Protein AF-A0AAD9F0W4-F1 (afdb_monomer_lite)

Radius of gyration: 22.19 Å; chains: 1; bounding box: 98×28×40 Å

Sequence (155 aa):
MASTTACTEAVPLVYPQEVKNDSARKAYKLKLLKDRPETLFADLYKSGEVSNLIFLTDQPLAWHAAISAHYPSVKKEGICNGWKIKIKEVEDPDTVMTTVNMYKNGTVMVQGNLTPFELDFLLIKERAQQEKSAPTDNNHTLPETDTPPLQAARC

pLDDT: mean 83.05, std 19.08, range [33.28, 97.69]

Secondary structure (DSSP, 8-state):
---------SEE-PPPTT--SHHHHHHHHHHHHHHSTT--EEEE-TTS-EEEEEEE-S-HHHHHHHHHHHSSSEEEEEETTEEEEEEEPSS-TTSEEEEEEEETTSEEEEEES-HHHHHTHHHHHHHHHHHHHS---------------------

Organism: Dissostichus eleginoides (NCBI:txid100907)

Foldseek 3Di:
DDDPPDPQQAAEDDDDPVQDDPVSVVVVVVVVLVVDALRWHFYADPVRHGFKIKHFDPQLPLLVVLVVVVAPQWDWDDDPFFIKIFRADPVDSVHGAKIWDAGVRRMIMIGHNCVVCRVCSVVSVVSSVVSVVDPPPPPPPDPDDDDDDDDDDDD

Structure (mmCIF, N/CA/C/O backbone):
data_AF-A0AAD9F0W4-F1
#
_entry.id   AF-A0AAD9F0W4-F1
#
loop_
_atom_site.group_PDB
_atom_site.id
_atom_site.type_symbol
_atom_site.label_atom_id
_atom_site.label_alt_id
_atom_site.label_comp_id
_atom_site.label_asym_id
_atom_site.label_entity_id
_atom_site.label_seq_id
_atom_site.pdbx_PDB_ins_code
_atom_site.Cartn_x
_atom_site.Cartn_y
_atom_site.Cartn_z
_atom_site.occupancy
_atom_site.B_iso_or_equiv
_atom_site.auth_seq_id
_atom_site.auth_comp_id
_atom_site.auth_asym_id
_atom_site.auth_atom_id
_atom_site.pdbx_PDB_model_num
ATOM 1 N N . MET A 1 1 ? -29.350 -9.132 -19.158 1.00 36.44 1 MET A N 1
ATOM 2 C CA . MET A 1 1 ? -27.955 -8.656 -19.228 1.00 36.44 1 MET A CA 1
ATOM 3 C C . MET A 1 1 ? -27.258 -9.200 -17.998 1.00 36.44 1 MET A C 1
ATOM 5 O O . MET A 1 1 ? -27.700 -8.892 -16.900 1.00 36.44 1 MET A O 1
ATOM 9 N N . ALA A 1 2 ? -26.310 -10.117 -18.173 1.00 33.28 2 ALA A N 1
ATOM 10 C CA . ALA A 1 2 ? -25.581 -10.706 -17.058 1.00 33.28 2 ALA A CA 1
ATOM 11 C C . ALA A 1 2 ? -24.562 -9.679 -16.555 1.00 33.28 2 ALA A C 1
ATOM 13 O O . ALA A 1 2 ? -23.693 -9.252 -17.311 1.00 33.28 2 ALA A O 1
ATOM 14 N N . SER A 1 3 ? -24.703 -9.250 -15.304 1.00 38.00 3 SER A N 1
ATOM 15 C CA . SER A 1 3 ? -23.658 -8.513 -14.606 1.00 38.00 3 SER A CA 1
ATOM 16 C C . SER A 1 3 ? -22.522 -9.490 -14.336 1.00 38.00 3 SER A C 1
ATOM 18 O O . SER A 1 3 ? -22.617 -10.321 -13.437 1.00 38.00 3 SER A O 1
ATOM 20 N N . THR A 1 4 ? -21.470 -9.431 -15.147 1.00 34.22 4 THR A N 1
ATOM 21 C CA . THR A 1 4 ? -20.201 -10.086 -14.835 1.00 34.22 4 THR A CA 1
ATOM 22 C C . THR A 1 4 ? -19.625 -9.367 -13.623 1.00 34.22 4 THR A C 1
ATOM 24 O O . THR A 1 4 ? -18.981 -8.329 -13.752 1.00 34.22 4 THR A O 1
ATOM 27 N N . THR A 1 5 ? -19.925 -9.863 -12.425 1.00 42.81 5 THR A N 1
ATOM 28 C CA . THR A 1 5 ? -19.226 -9.446 -11.215 1.00 42.81 5 THR A CA 1
ATOM 29 C C . THR A 1 5 ? -17.801 -9.957 -11.366 1.00 42.81 5 THR A C 1
ATOM 31 O O . THR A 1 5 ? -17.536 -11.139 -11.165 1.00 42.81 5 THR A O 1
ATOM 34 N N . ALA A 1 6 ? -16.894 -9.087 -11.812 1.00 44.03 6 ALA A N 1
ATOM 35 C CA . ALA A 1 6 ? -15.474 -9.319 -11.620 1.00 44.03 6 ALA A CA 1
ATOM 36 C C . ALA A 1 6 ? -15.290 -9.619 -10.128 1.00 44.03 6 ALA A C 1
ATOM 38 O O . ALA A 1 6 ? -15.789 -8.864 -9.291 1.00 44.03 6 ALA A O 1
ATOM 39 N N . CYS A 1 7 ? -14.677 -10.754 -9.800 1.00 45.56 7 CYS A N 1
ATOM 40 C CA . CYS A 1 7 ? -14.308 -11.072 -8.429 1.00 45.56 7 CYS A CA 1
ATOM 41 C C . CYS A 1 7 ? -13.314 -10.002 -7.965 1.00 45.56 7 CYS A C 1
ATOM 43 O O . CYS A 1 7 ? -12.121 -10.128 -8.212 1.00 45.56 7 CYS A O 1
ATOM 45 N N . THR A 1 8 ? -13.808 -8.919 -7.369 1.00 60.22 8 THR A N 1
ATOM 46 C CA . THR A 1 8 ? -12.966 -7.935 -6.696 1.00 60.22 8 THR A CA 1
ATOM 47 C C . THR A 1 8 ? -12.389 -8.618 -5.470 1.00 60.22 8 THR A C 1
ATOM 49 O O . THR A 1 8 ? -13.115 -8.999 -4.550 1.00 60.22 8 THR A O 1
ATOM 52 N N . GLU A 1 9 ? -11.083 -8.850 -5.511 1.00 78.62 9 GLU A N 1
ATOM 53 C CA . GLU A 1 9 ? -10.329 -9.470 -4.430 1.00 78.62 9 GLU A CA 1
ATOM 54 C C . GLU A 1 9 ? -10.263 -8.561 -3.197 1.00 78.62 9 GLU A C 1
ATOM 56 O O . GLU A 1 9 ? -10.099 -9.030 -2.067 1.00 78.62 9 GLU A O 1
ATOM 61 N N . ALA A 1 10 ? -10.443 -7.252 -3.397 1.00 89.38 10 ALA A N 1
ATOM 62 C CA . ALA A 1 10 ? -10.469 -6.286 -2.322 1.00 89.38 10 ALA A CA 1
ATOM 63 C C . ALA A 1 10 ? -11.771 -6.360 -1.511 1.00 89.38 10 ALA A C 1
ATOM 65 O O . ALA A 1 10 ? -12.886 -6.243 -2.021 1.00 89.38 10 ALA A O 1
ATOM 66 N N . VAL A 1 11 ? -11.623 -6.468 -0.192 1.00 93.50 11 VAL A N 1
ATOM 67 C CA . VAL A 1 11 ? -12.736 -6.419 0.758 1.00 93.50 11 VAL A CA 1
ATOM 68 C C . VAL A 1 11 ? -13.085 -4.953 1.051 1.00 93.50 11 VAL A C 1
ATOM 70 O O . VAL A 1 11 ? -12.222 -4.214 1.533 1.00 93.50 11 VAL A O 1
ATOM 73 N N . PRO A 1 12 ? -14.331 -4.494 0.834 1.00 91.88 12 PRO A N 1
ATOM 74 C CA . PRO A 1 12 ? -14.714 -3.123 1.157 1.00 91.88 12 PRO A CA 1
ATOM 75 C C . PRO A 1 12 ? -14.537 -2.811 2.646 1.00 91.88 12 PRO A C 1
ATOM 77 O O . PRO A 1 12 ? -14.983 -3.563 3.517 1.00 91.88 12 PRO A O 1
ATOM 80 N N . LEU A 1 13 ? -13.917 -1.673 2.954 1.00 90.75 13 LEU A N 1
ATOM 81 C CA . LEU A 1 13 ? -13.725 -1.221 4.324 1.00 90.75 13 LEU A CA 1
ATOM 82 C C . LEU A 1 13 ? -14.978 -0.484 4.808 1.00 90.75 13 LEU A C 1
ATOM 84 O O . LEU A 1 13 ? -15.151 0.721 4.616 1.00 90.75 13 LEU A O 1
ATOM 88 N N . VAL A 1 14 ? -15.855 -1.235 5.470 1.00 88.56 14 VAL A N 1
ATOM 89 C CA . VAL A 1 14 ? -17.092 -0.716 6.060 1.00 88.56 14 VAL A CA 1
ATOM 90 C C . VAL A 1 14 ? -16.862 -0.361 7.528 1.00 88.56 14 VAL A C 1
ATOM 92 O O . VAL A 1 14 ? -16.385 -1.178 8.320 1.00 88.56 14 VAL A O 1
ATOM 95 N N . TYR A 1 15 ? -17.202 0.876 7.892 1.00 87.75 15 TYR A N 1
ATOM 96 C CA . TYR A 1 15 ? -17.130 1.361 9.268 1.00 87.75 15 TYR A CA 1
ATOM 97 C C . TYR A 1 15 ? -18.463 1.099 9.990 1.00 87.75 15 TYR A C 1
ATOM 99 O O . TYR A 1 15 ? -19.512 1.450 9.444 1.00 87.75 15 TYR A O 1
ATOM 107 N N . PRO A 1 16 ? -18.448 0.537 11.212 1.00 88.81 16 PRO A N 1
ATOM 108 C CA . PRO A 1 16 ? -19.645 0.406 12.039 1.00 88.81 16 PRO A CA 1
ATOM 109 C C . PRO A 1 16 ? -20.288 1.762 12.352 1.00 88.81 16 PRO A C 1
ATOM 111 O O . PRO A 1 16 ? -19.597 2.782 12.430 1.00 88.81 16 PRO A O 1
ATOM 114 N N . GLN A 1 17 ? -21.602 1.776 12.599 1.00 88.12 17 GLN A N 1
ATOM 115 C CA . GLN A 1 17 ? -22.347 3.007 12.905 1.00 88.12 17 GLN A CA 1
ATOM 116 C C . GLN A 1 17 ? -21.876 3.684 14.205 1.00 88.12 17 GLN A C 1
ATOM 118 O O . GLN A 1 17 ? -22.047 4.894 14.378 1.00 88.12 17 GLN A O 1
ATOM 123 N N . GLU A 1 18 ? -21.250 2.929 15.114 1.00 89.06 18 GLU A N 1
ATOM 124 C CA . GLU A 1 18 ? -20.675 3.478 16.347 1.00 89.06 18 GLU A CA 1
ATOM 125 C C . GLU A 1 18 ? -19.441 4.367 16.091 1.00 89.06 18 GLU A C 1
ATOM 127 O O . GLU A 1 18 ? -19.095 5.216 16.917 1.00 89.06 18 GLU A O 1
ATOM 132 N N . VAL A 1 19 ? -18.778 4.217 14.940 1.00 87.69 19 VAL A N 1
ATOM 133 C CA . VAL A 1 19 ? -17.540 4.925 14.597 1.00 87.69 19 VAL A CA 1
ATOM 134 C C . VAL A 1 19 ? -17.860 6.292 13.979 1.00 87.69 19 VAL A C 1
ATOM 136 O O . VAL A 1 19 ? -17.928 6.457 12.763 1.00 87.69 19 VAL A O 1
ATOM 139 N N . LYS A 1 20 ? -18.046 7.304 14.834 1.00 86.06 20 LYS A N 1
ATOM 140 C CA . LYS A 1 20 ? -18.559 8.630 14.425 1.00 86.06 20 LYS A CA 1
ATOM 141 C C . LYS A 1 20 ? -17.506 9.695 14.108 1.00 86.06 20 LYS A C 1
ATOM 143 O O . LYS A 1 20 ? -17.850 10.725 13.539 1.00 86.06 20 LYS A O 1
ATOM 148 N N . ASN A 1 21 ? -16.245 9.495 14.494 1.00 90.69 21 ASN A N 1
ATOM 149 C CA . ASN A 1 21 ? -15.188 10.500 14.331 1.00 90.69 21 ASN A CA 1
ATOM 150 C C . ASN A 1 21 ? -13.923 9.921 13.684 1.00 90.69 21 ASN A C 1
ATOM 152 O O . ASN A 1 21 ? -13.692 8.712 13.715 1.00 90.69 21 ASN A O 1
ATOM 156 N N . ASP A 1 22 ? -13.085 10.791 13.121 1.00 88.38 22 ASP A N 1
ATOM 157 C CA . ASP A 1 22 ? -11.902 10.381 12.354 1.00 88.38 22 ASP A CA 1
ATOM 158 C C . ASP A 1 22 ? -10.874 9.608 13.182 1.00 88.38 22 ASP A C 1
ATOM 160 O O . ASP A 1 22 ? -10.218 8.706 12.660 1.00 88.38 22 ASP A O 1
ATOM 164 N N . SER A 1 23 ? -10.739 9.921 14.473 1.00 92.38 23 SER A N 1
ATOM 165 C CA . SER A 1 23 ? -9.839 9.189 15.371 1.00 92.38 23 SER A CA 1
ATOM 166 C C . SER A 1 23 ? -10.297 7.736 15.537 1.00 92.38 23 SER A C 1
ATOM 168 O O . SER A 1 23 ? -9.515 6.805 15.344 1.00 92.38 23 SER A O 1
ATOM 170 N N . ALA A 1 24 ? -11.593 7.530 15.780 1.00 91.94 24 ALA A N 1
ATOM 171 C CA . ALA A 1 24 ? -12.197 6.209 15.878 1.00 91.94 24 ALA A CA 1
ATOM 172 C C . ALA A 1 24 ? -12.117 5.448 14.544 1.00 91.94 24 ALA A C 1
ATOM 174 O O . ALA A 1 24 ? -11.830 4.253 14.547 1.00 91.94 24 ALA A O 1
ATOM 175 N N . ARG A 1 25 ? -12.287 6.128 13.398 1.00 90.88 25 ARG A N 1
ATOM 176 C CA . ARG A 1 25 ? -12.120 5.513 12.065 1.00 90.88 25 ARG A CA 1
ATOM 177 C C . ARG A 1 25 ? -10.693 5.032 11.848 1.00 90.88 25 ARG A C 1
ATOM 179 O O . ARG A 1 25 ? -10.494 3.893 11.435 1.00 90.88 25 ARG A O 1
ATOM 186 N N . LYS A 1 26 ? -9.701 5.863 12.181 1.00 91.44 26 LYS A N 1
ATOM 187 C CA . LYS A 1 26 ? -8.280 5.494 12.110 1.00 91.44 26 LYS A CA 1
ATOM 188 C C . LYS A 1 26 ? -7.964 4.304 13.015 1.00 91.44 26 LYS A C 1
ATOM 190 O O . LYS A 1 26 ? -7.300 3.374 12.567 1.00 91.44 26 LYS A O 1
ATOM 195 N N . ALA A 1 27 ? -8.462 4.306 14.252 1.00 93.19 27 ALA A N 1
ATOM 196 C CA . ALA A 1 27 ? -8.249 3.216 15.202 1.00 93.19 27 ALA A CA 1
ATOM 197 C C . ALA A 1 27 ? -8.903 1.905 14.739 1.00 93.19 27 ALA A C 1
ATOM 199 O O . ALA A 1 27 ? -8.252 0.862 14.749 1.00 93.19 27 ALA A O 1
ATOM 200 N N . TYR A 1 28 ? -10.156 1.964 14.276 1.00 94.00 28 TYR A N 1
ATOM 201 C CA . TYR A 1 28 ? -10.875 0.811 13.735 1.00 94.00 28 TYR A CA 1
ATOM 202 C C . TYR A 1 28 ? -10.155 0.224 12.522 1.00 94.00 28 TYR A C 1
ATOM 204 O O . TYR A 1 28 ? -9.879 -0.970 12.485 1.00 94.00 28 TYR A O 1
ATOM 212 N N . LYS A 1 29 ? -9.784 1.075 11.562 1.00 93.81 29 LYS A N 1
ATOM 213 C CA . LYS A 1 29 ? -9.040 0.666 10.373 1.00 93.81 29 LYS A CA 1
ATOM 214 C C . LYS A 1 29 ? -7.712 0.014 10.734 1.00 93.81 29 LYS A C 1
ATOM 216 O O . LYS A 1 29 ? -7.405 -1.058 10.232 1.00 93.81 29 LYS A O 1
ATOM 221 N N . LEU A 1 30 ? -6.939 0.627 11.630 1.00 93.94 30 LEU A N 1
ATOM 222 C CA . LEU A 1 30 ? -5.673 0.053 12.073 1.00 93.94 30 LEU A CA 1
ATOM 223 C C . LEU A 1 30 ? -5.875 -1.304 12.758 1.00 93.94 30 LEU A C 1
ATOM 225 O O . LEU A 1 30 ? -5.091 -2.216 12.518 1.00 93.94 30 LEU A O 1
ATOM 229 N N . LYS A 1 31 ? -6.913 -1.444 13.591 1.00 95.06 31 LYS A N 1
ATOM 230 C CA . LYS A 1 31 ? -7.267 -2.721 14.218 1.00 95.06 31 LYS A CA 1
ATOM 231 C C . LYS A 1 31 ? -7.602 -3.774 13.160 1.00 95.06 31 LYS A C 1
ATOM 233 O O . LYS A 1 31 ? -6.989 -4.829 13.159 1.00 95.06 31 LYS A O 1
ATOM 238 N N . LEU A 1 32 ? -8.485 -3.452 12.216 1.00 95.31 32 LEU A N 1
ATOM 239 C CA . LEU A 1 32 ? -8.890 -4.359 11.140 1.00 95.31 32 LEU A CA 1
ATOM 240 C C . LEU A 1 32 ? -7.694 -4.847 10.308 1.00 95.31 32 LEU A C 1
ATOM 242 O O . LEU A 1 32 ? -7.568 -6.038 10.037 1.00 95.31 32 LEU A O 1
ATOM 246 N N . LEU A 1 33 ? -6.796 -3.929 9.946 1.00 96.12 33 LEU A N 1
ATOM 247 C CA . LEU A 1 33 ? -5.582 -4.241 9.196 1.00 96.12 33 LEU A CA 1
ATOM 248 C C . LEU A 1 33 ? -4.610 -5.137 9.982 1.00 96.12 33 LEU A C 1
ATOM 250 O O . LEU A 1 33 ? -3.917 -5.953 9.383 1.00 96.12 33 LEU A O 1
ATOM 254 N N . LYS A 1 34 ? -4.558 -4.995 11.311 1.00 95.50 34 LYS A N 1
ATOM 255 C CA . LYS A 1 34 ? -3.759 -5.861 12.192 1.00 95.50 34 LYS A CA 1
ATOM 256 C C . LYS A 1 34 ? -4.385 -7.236 12.396 1.00 95.50 34 LYS A C 1
ATOM 258 O O . LYS A 1 34 ? -3.652 -8.213 12.467 1.00 95.50 34 LYS A O 1
ATOM 263 N N . ASP A 1 35 ? -5.710 -7.305 12.488 1.00 96.44 35 ASP A N 1
ATOM 264 C CA . ASP A 1 35 ? -6.444 -8.559 12.674 1.00 96.44 35 ASP A CA 1
ATOM 265 C C . ASP A 1 35 ? -6.370 -9.434 11.410 1.00 96.44 35 ASP A C 1
ATOM 267 O O . ASP A 1 35 ? -6.425 -10.661 11.484 1.00 96.44 35 ASP A O 1
ATOM 271 N N . ARG A 1 36 ? -6.243 -8.801 10.236 1.00 95.50 36 ARG A N 1
ATOM 272 C CA . ARG A 1 36 ? -6.196 -9.459 8.924 1.00 95.50 36 ARG A CA 1
ATOM 273 C C . ARG A 1 36 ? -5.071 -8.874 8.056 1.00 95.50 36 ARG A C 1
ATOM 275 O O . ARG A 1 36 ? -5.362 -8.199 7.062 1.00 95.50 36 ARG A O 1
ATOM 282 N N . PRO A 1 37 ? -3.793 -9.108 8.409 1.00 95.81 37 PRO A N 1
ATOM 283 C CA . PRO A 1 37 ? -2.674 -8.626 7.611 1.00 95.81 37 PRO A CA 1
ATOM 284 C C . PRO A 1 37 ? -2.694 -9.278 6.225 1.00 95.81 37 PRO A C 1
ATOM 286 O O . PRO A 1 37 ? -3.242 -10.364 6.029 1.00 95.81 37 PRO A O 1
ATOM 289 N N . GLU A 1 38 ? -2.125 -8.583 5.244 1.00 95.38 38 GLU A N 1
ATOM 290 C CA . GLU A 1 38 ? -2.033 -9.006 3.843 1.00 95.38 38 GLU A CA 1
ATOM 291 C C . GLU A 1 38 ? -3.380 -9.429 3.233 1.00 95.38 38 GLU A C 1
ATOM 293 O O . GLU A 1 38 ? -3.435 -10.231 2.299 1.00 95.38 38 GLU A O 1
ATOM 298 N N . THR A 1 39 ? -4.478 -8.902 3.778 1.00 95.81 39 THR A N 1
ATOM 299 C CA . THR A 1 39 ? -5.797 -8.887 3.150 1.00 95.81 39 THR A CA 1
ATOM 300 C C . THR A 1 39 ? -5.952 -7.543 2.459 1.00 95.81 39 THR A C 1
ATOM 302 O O . THR A 1 39 ? -5.758 -6.504 3.094 1.00 95.81 39 THR A O 1
ATOM 305 N N . LEU A 1 40 ? -6.290 -7.558 1.173 1.00 96.69 40 LEU A N 1
ATOM 306 C CA . LEU A 1 40 ? -6.522 -6.343 0.409 1.00 96.69 40 LEU A CA 1
ATOM 307 C C . LEU A 1 40 ? -7.864 -5.733 0.822 1.00 96.69 40 LEU A C 1
ATOM 309 O O . LEU A 1 40 ? -8.908 -6.365 0.676 1.00 96.69 40 LEU A O 1
ATOM 313 N N . PHE A 1 41 ? -7.840 -4.514 1.350 1.00 96.69 41 PHE A N 1
ATOM 314 C CA . PHE A 1 41 ? -9.047 -3.754 1.657 1.00 96.69 41 PHE A CA 1
ATOM 315 C C . PHE A 1 41 ? -9.213 -2.587 0.689 1.00 96.69 41 PHE A C 1
ATOM 317 O O . PHE A 1 41 ? -8.238 -1.926 0.340 1.00 96.69 41 PHE A O 1
ATOM 324 N N . ALA A 1 42 ? -10.453 -2.297 0.311 1.00 95.44 42 ALA A N 1
ATOM 325 C CA . ALA A 1 42 ? -10.825 -1.128 -0.476 1.00 95.44 42 ALA A CA 1
ATOM 326 C C . ALA A 1 42 ? -11.382 -0.035 0.448 1.00 95.44 42 ALA A C 1
ATOM 328 O O . ALA A 1 42 ? -12.449 -0.202 1.042 1.00 95.44 42 ALA A O 1
ATOM 329 N N . ASP A 1 43 ? -10.677 1.090 0.581 1.00 91.88 43 ASP A N 1
ATOM 330 C CA . ASP A 1 43 ? -11.282 2.292 1.160 1.00 91.88 43 ASP A CA 1
ATOM 331 C C . ASP A 1 43 ? -12.268 2.896 0.167 1.00 91.88 43 ASP A C 1
ATOM 333 O O . ASP A 1 43 ? -12.040 2.874 -1.042 1.00 91.88 43 ASP A O 1
ATOM 337 N N . LEU A 1 44 ? -13.341 3.478 0.697 1.00 89.88 44 LEU A N 1
ATOM 338 C CA . LEU A 1 44 ? -14.397 4.084 -0.100 1.00 89.88 44 LEU A CA 1
ATOM 339 C C . LEU A 1 44 ? -14.472 5.592 0.149 1.00 89.88 44 LEU A C 1
ATOM 341 O O . LEU A 1 44 ? -14.410 6.062 1.293 1.00 89.88 44 LEU A O 1
ATOM 345 N N . TYR A 1 45 ? -14.689 6.350 -0.921 1.00 84.94 45 TYR A N 1
ATOM 346 C CA . TYR A 1 45 ? -15.180 7.718 -0.840 1.00 84.94 45 TYR A CA 1
ATOM 347 C C . TYR A 1 45 ? -16.597 7.755 -0.257 1.00 84.94 45 TYR A C 1
ATOM 349 O O . TYR A 1 45 ? -17.301 6.750 -0.166 1.00 84.94 45 TYR A O 1
ATOM 357 N N . LYS A 1 46 ? -17.068 8.959 0.090 1.00 81.56 46 LYS A N 1
ATOM 358 C CA . LYS A 1 46 ? -18.466 9.164 0.507 1.00 81.56 46 LYS A CA 1
ATOM 359 C C . LYS A 1 46 ? -19.472 8.794 -0.593 1.00 81.56 46 LYS A C 1
ATOM 361 O O . LYS A 1 46 ? -20.608 8.481 -0.261 1.00 81.56 46 LYS A O 1
ATOM 366 N N . SER A 1 47 ? -19.056 8.832 -1.863 1.00 85.25 47 SER A N 1
ATOM 367 C CA . SER A 1 47 ? -19.846 8.376 -3.015 1.00 85.25 47 SER A CA 1
ATOM 368 C C . SER A 1 47 ? -20.032 6.854 -3.054 1.00 85.25 47 SER A C 1
ATOM 370 O O . SER A 1 47 ? -20.903 6.379 -3.771 1.00 85.25 47 SER A O 1
ATOM 372 N N . GLY A 1 48 ? -19.241 6.093 -2.288 1.00 82.88 48 GLY A N 1
ATOM 373 C CA . GLY A 1 48 ? -19.194 4.630 -2.346 1.00 82.88 48 GLY A CA 1
ATOM 374 C C . GLY A 1 48 ? -18.178 4.081 -3.351 1.00 82.88 48 GLY A C 1
ATOM 375 O O . GLY A 1 48 ? -17.966 2.875 -3.390 1.00 82.88 48 GLY A O 1
ATOM 376 N N . GLU A 1 49 ? -17.522 4.943 -4.129 1.00 87.56 49 GLU A N 1
ATOM 377 C CA . GLU A 1 49 ? -16.453 4.551 -5.054 1.00 87.56 49 GLU A CA 1
ATOM 378 C C . GLU A 1 49 ? -15.161 4.225 -4.301 1.00 87.56 49 GLU A C 1
ATOM 380 O O . GLU A 1 49 ? -14.857 4.848 -3.280 1.00 87.56 49 GLU A O 1
ATOM 385 N N . VAL A 1 50 ? -14.374 3.279 -4.818 1.00 91.50 50 VAL A N 1
ATOM 386 C CA . VAL A 1 50 ? -13.091 2.897 -4.215 1.00 91.50 50 VAL A CA 1
ATOM 387 C C . VAL A 1 50 ? -12.081 4.032 -4.372 1.00 91.50 50 VAL A C 1
ATOM 389 O O . VAL A 1 50 ? -11.759 4.441 -5.484 1.00 91.50 50 VAL A O 1
ATOM 392 N N . SER A 1 51 ? -11.559 4.534 -3.254 1.00 92.19 51 SER A N 1
ATOM 393 C CA . SER A 1 51 ? -10.562 5.607 -3.240 1.00 92.19 51 SER A CA 1
ATOM 394 C C . SER A 1 51 ? -9.136 5.088 -3.330 1.00 92.19 51 SER A C 1
ATOM 396 O O . SER A 1 51 ? -8.273 5.704 -3.955 1.00 92.19 51 SER A O 1
ATOM 398 N N . ASN A 1 52 ? -8.864 3.979 -2.651 1.00 95.19 52 ASN A N 1
ATOM 399 C CA . ASN A 1 52 ? -7.549 3.366 -2.596 1.00 95.19 52 ASN A CA 1
ATOM 400 C C . ASN A 1 52 ? -7.665 1.929 -2.093 1.00 95.19 52 ASN A C 1
ATOM 402 O O . ASN A 1 52 ? -8.586 1.588 -1.350 1.00 95.19 52 ASN A O 1
ATOM 406 N N . LEU A 1 53 ? -6.665 1.121 -2.426 1.00 97.00 53 LEU A N 1
ATOM 407 C CA . LEU A 1 53 ? -6.475 -0.181 -1.800 1.00 97.00 53 LEU A CA 1
ATOM 408 C C . LEU A 1 53 ? -5.484 -0.048 -0.649 1.00 97.00 53 LEU A C 1
ATOM 410 O O . LEU A 1 53 ? -4.590 0.805 -0.679 1.00 97.00 53 LEU A O 1
ATOM 414 N N . ILE A 1 54 ? -5.652 -0.856 0.388 1.00 97.38 54 ILE A N 1
ATOM 415 C CA . ILE A 1 54 ? -4.789 -0.835 1.561 1.00 97.38 54 ILE A CA 1
ATOM 416 C C . ILE A 1 54 ? -4.687 -2.209 2.205 1.00 97.38 54 ILE A C 1
ATOM 418 O O . ILE A 1 54 ? -5.671 -2.930 2.336 1.00 97.38 54 ILE A O 1
ATOM 422 N N . PHE A 1 55 ? -3.487 -2.547 2.652 1.00 97.62 55 PHE A N 1
ATOM 423 C CA . PHE A 1 55 ? -3.236 -3.706 3.498 1.00 97.62 55 PHE A CA 1
ATOM 424 C C . PHE A 1 55 ? -2.058 -3.423 4.436 1.00 97.62 55 PHE A C 1
ATOM 426 O O . PHE A 1 55 ? -1.348 -2.421 4.298 1.00 97.62 55 PHE A O 1
ATOM 433 N N . LEU A 1 56 ? -1.869 -4.295 5.423 1.00 97.69 56 LEU A N 1
ATOM 434 C CA . LEU A 1 56 ? -0.738 -4.254 6.346 1.00 97.69 56 LEU A CA 1
ATOM 435 C C . LEU A 1 56 ? 0.127 -5.492 6.136 1.00 97.69 56 LEU A C 1
ATOM 437 O O . LEU A 1 56 ? -0.406 -6.588 6.023 1.00 97.69 56 LEU A O 1
ATOM 441 N N . THR A 1 57 ? 1.441 -5.328 6.119 1.00 96.31 57 THR A N 1
ATOM 442 C CA . THR A 1 57 ? 2.407 -6.430 6.095 1.00 96.31 57 THR A CA 1
ATOM 443 C C . THR A 1 57 ? 3.459 -6.214 7.176 1.00 96.31 57 THR A C 1
ATOM 445 O O . THR A 1 57 ? 3.804 -5.081 7.507 1.00 96.31 57 THR A O 1
ATOM 448 N N . ASP A 1 58 ? 3.988 -7.297 7.727 1.00 95.31 58 ASP A N 1
ATOM 449 C CA . ASP A 1 58 ? 5.174 -7.277 8.583 1.00 95.31 58 ASP A CA 1
ATOM 450 C C . ASP A 1 58 ? 6.482 -7.227 7.770 1.00 95.31 58 ASP A C 1
ATOM 452 O O . ASP A 1 58 ? 7.558 -7.037 8.334 1.00 95.31 58 ASP A O 1
ATOM 456 N N . GLN A 1 59 ? 6.398 -7.353 6.442 1.00 93.25 59 GLN A N 1
ATOM 457 C CA . GLN A 1 59 ? 7.541 -7.495 5.541 1.00 93.25 59 GLN A CA 1
ATOM 458 C C . GLN A 1 59 ? 7.506 -6.468 4.400 1.00 93.25 59 GLN A C 1
ATOM 460 O O . GLN A 1 59 ? 7.442 -6.823 3.219 1.00 93.25 59 GLN A O 1
ATOM 465 N N . PRO A 1 60 ? 7.594 -5.163 4.716 1.00 93.69 60 PRO A N 1
ATOM 466 C CA . PRO A 1 60 ? 7.525 -4.114 3.703 1.00 93.69 60 PRO A CA 1
ATOM 467 C C . PRO A 1 60 ? 8.647 -4.217 2.656 1.00 93.69 60 PRO A C 1
ATOM 469 O O . PRO A 1 60 ? 8.444 -3.829 1.512 1.00 93.69 60 PRO A O 1
ATOM 472 N N . LEU A 1 61 ? 9.819 -4.763 2.992 1.00 93.19 61 LEU A N 1
ATOM 473 C CA . LEU A 1 61 ? 10.904 -4.932 2.016 1.00 93.19 61 LEU A CA 1
ATOM 474 C C . LEU A 1 61 ? 10.606 -6.029 0.985 1.00 93.19 61 LEU A C 1
ATOM 476 O O . LEU A 1 61 ? 10.827 -5.806 -0.204 1.00 93.19 61 LEU A O 1
ATOM 480 N N . ALA A 1 62 ? 10.053 -7.164 1.422 1.00 95.06 62 ALA A N 1
ATOM 481 C CA . ALA A 1 62 ? 9.685 -8.266 0.534 1.00 95.06 62 ALA A CA 1
ATOM 482 C C . ALA A 1 62 ? 8.589 -7.834 -0.450 1.00 95.06 62 ALA A C 1
ATOM 484 O O . ALA A 1 62 ? 8.706 -8.043 -1.654 1.00 95.06 62 ALA A O 1
ATOM 485 N N . TRP A 1 63 ? 7.575 -7.116 0.038 1.00 96.50 63 TRP A N 1
ATOM 486 C CA . TRP A 1 63 ? 6.542 -6.528 -0.816 1.00 96.50 63 TRP A CA 1
ATOM 487 C C . TRP A 1 63 ? 7.095 -5.475 -1.782 1.00 96.50 63 TRP A C 1
ATOM 489 O O . TRP A 1 63 ? 6.680 -5.418 -2.937 1.00 96.50 63 TRP A O 1
ATOM 499 N N . HIS A 1 64 ? 8.056 -4.657 -1.344 1.00 95.06 64 HIS A N 1
ATOM 500 C CA . HIS A 1 64 ? 8.680 -3.657 -2.205 1.00 95.06 64 HIS A CA 1
ATOM 501 C C . HIS A 1 64 ? 9.450 -4.327 -3.350 1.00 95.06 64 HIS A C 1
ATOM 503 O O . HIS A 1 64 ? 9.347 -3.886 -4.499 1.00 95.06 64 HIS A O 1
ATOM 509 N N . ALA A 1 65 ? 10.194 -5.397 -3.052 1.00 94.56 65 ALA A N 1
ATOM 510 C CA . ALA A 1 65 ? 10.892 -6.209 -4.044 1.00 94.56 65 ALA A CA 1
ATOM 511 C C . ALA A 1 65 ? 9.907 -6.893 -5.004 1.00 94.56 65 ALA A C 1
ATOM 513 O O . ALA A 1 65 ? 10.014 -6.696 -6.214 1.00 94.56 65 ALA A O 1
ATOM 514 N N . ALA A 1 66 ? 8.892 -7.579 -4.473 1.00 96.50 66 ALA A N 1
ATOM 515 C CA . ALA A 1 66 ? 7.889 -8.294 -5.257 1.00 96.50 66 ALA A CA 1
ATOM 516 C C . ALA A 1 66 ? 7.146 -7.379 -6.241 1.00 96.50 66 ALA A C 1
ATOM 518 O O . ALA A 1 66 ? 7.083 -7.680 -7.430 1.00 96.50 66 ALA A O 1
ATOM 519 N N . ILE A 1 67 ? 6.651 -6.222 -5.784 1.00 96.06 67 ILE A N 1
ATOM 520 C CA . ILE A 1 67 ? 5.972 -5.244 -6.653 1.00 96.06 67 ILE A CA 1
ATOM 521 C C . ILE A 1 67 ? 6.937 -4.708 -7.713 1.00 96.06 67 ILE A C 1
ATOM 523 O O . ILE A 1 67 ? 6.577 -4.587 -8.882 1.00 96.06 67 ILE A O 1
ATOM 527 N N . SER A 1 68 ? 8.174 -4.402 -7.314 1.00 94.75 68 SER A N 1
ATOM 528 C CA . SER A 1 68 ? 9.191 -3.885 -8.231 1.00 94.75 68 SER A CA 1
ATOM 529 C C . SER A 1 68 ? 9.576 -4.870 -9.333 1.00 94.75 68 SER A C 1
ATOM 531 O O . SER A 1 68 ? 9.937 -4.430 -10.417 1.00 94.75 68 SER A O 1
ATOM 533 N N . ALA A 1 69 ? 9.582 -6.168 -9.031 1.00 94.44 69 ALA A N 1
ATOM 534 C CA . ALA A 1 69 ? 9.922 -7.228 -9.974 1.00 94.44 69 ALA A CA 1
ATOM 535 C C . ALA A 1 69 ? 8.714 -7.677 -10.810 1.00 94.44 69 ALA A C 1
ATOM 537 O O . ALA A 1 69 ? 8.880 -8.250 -11.884 1.00 94.44 69 ALA A O 1
ATOM 538 N N . HIS A 1 70 ? 7.497 -7.457 -10.309 1.00 95.50 70 HIS A N 1
ATOM 539 C CA . HIS A 1 70 ? 6.262 -7.809 -11.005 1.00 95.50 70 HIS A CA 1
ATOM 540 C C . HIS A 1 70 ? 5.951 -6.863 -12.163 1.00 95.50 70 HIS A C 1
ATOM 542 O O . HIS A 1 70 ? 5.671 -7.325 -13.266 1.00 95.50 70 HIS A O 1
ATOM 548 N N . TYR A 1 71 ? 6.045 -5.551 -11.939 1.00 93.25 71 TYR A N 1
ATOM 549 C CA . TYR A 1 71 ? 5.736 -4.564 -12.971 1.00 93.25 71 TYR A CA 1
ATOM 550 C C . TYR A 1 71 ? 6.981 -4.179 -13.786 1.00 93.25 71 TYR A C 1
ATOM 552 O O . TYR A 1 71 ? 7.986 -3.774 -13.200 1.00 93.25 71 TYR A O 1
ATOM 560 N N . PRO A 1 72 ? 6.921 -4.220 -15.131 1.00 88.81 72 PRO A N 1
ATOM 561 C CA . PRO A 1 72 ? 8.090 -3.991 -15.984 1.00 88.81 72 PRO A CA 1
ATOM 562 C C . PRO A 1 72 ? 8.561 -2.530 -16.001 1.00 88.81 72 PRO A C 1
ATOM 564 O O . PRO A 1 72 ? 9.745 -2.266 -16.195 1.00 88.81 72 PRO A O 1
ATOM 567 N N . SER A 1 73 ? 7.651 -1.572 -15.791 1.00 90.38 73 SER A N 1
ATOM 568 C CA . SER A 1 73 ? 7.946 -0.136 -15.816 1.00 90.38 73 SER A CA 1
ATOM 569 C C . SER A 1 73 ? 7.584 0.502 -14.479 1.00 90.38 73 SER A C 1
ATOM 571 O O . SER A 1 73 ? 6.428 0.840 -14.210 1.00 90.38 73 SER A O 1
ATOM 573 N N . VAL A 1 74 ? 8.585 0.654 -13.608 1.00 93.44 74 VAL A N 1
ATOM 574 C CA . VAL A 1 74 ? 8.414 1.253 -12.279 1.00 93.44 74 VAL A CA 1
ATOM 575 C C . VAL A 1 74 ? 9.454 2.326 -11.989 1.00 93.44 74 VAL A C 1
ATOM 577 O O . VAL A 1 74 ? 10.633 2.188 -12.307 1.00 93.44 74 VAL A O 1
ATOM 580 N N . LYS A 1 75 ? 9.031 3.388 -11.302 1.00 93.50 75 LYS A N 1
ATOM 581 C CA . LYS A 1 75 ? 9.927 4.370 -10.681 1.00 93.50 75 LYS A CA 1
ATOM 582 C C . LYS A 1 75 ? 9.837 4.259 -9.164 1.00 93.50 75 LYS A C 1
ATOM 584 O O . LYS A 1 75 ? 8.753 4.386 -8.600 1.00 93.50 75 LYS A O 1
ATOM 589 N N . LYS A 1 76 ? 10.982 4.069 -8.510 1.00 94.44 76 LYS A N 1
ATOM 590 C CA . LYS A 1 76 ? 11.096 3.955 -7.050 1.00 94.44 76 LYS A CA 1
ATOM 591 C C . LYS A 1 76 ? 11.592 5.278 -6.474 1.00 94.44 76 LYS A C 1
ATOM 593 O O . LYS A 1 76 ? 12.560 5.848 -6.969 1.00 94.44 76 LYS A O 1
ATOM 598 N N . GLU A 1 77 ? 10.928 5.770 -5.441 1.00 93.88 77 GLU A N 1
ATOM 599 C CA . GLU A 1 77 ? 11.252 7.022 -4.760 1.00 93.88 77 GLU A CA 1
ATOM 600 C C . GLU A 1 77 ? 11.286 6.771 -3.245 1.00 93.88 77 GLU A C 1
ATOM 602 O O . GLU A 1 77 ? 10.399 6.121 -2.688 1.00 93.88 77 GLU A O 1
ATOM 607 N N . GLY A 1 78 ? 12.305 7.292 -2.560 1.00 90.94 78 GLY A N 1
ATOM 608 C CA . GLY A 1 78 ? 12.305 7.346 -1.100 1.00 90.94 78 GLY A CA 1
ATOM 609 C C . GLY A 1 78 ? 11.330 8.416 -0.608 1.00 90.94 78 GLY A C 1
ATOM 610 O O . GLY A 1 78 ? 11.275 9.512 -1.164 1.00 90.94 78 GLY A O 1
ATOM 611 N N . ILE A 1 79 ? 10.571 8.115 0.443 1.00 89.19 79 ILE A N 1
ATOM 612 C CA . ILE A 1 79 ? 9.738 9.090 1.161 1.00 89.19 79 ILE A CA 1
ATOM 613 C C . ILE A 1 79 ? 10.130 9.085 2.641 1.00 89.19 79 ILE A C 1
ATOM 615 O O . ILE A 1 79 ? 10.661 8.094 3.136 1.00 89.19 79 ILE A O 1
ATOM 619 N N . CYS A 1 80 ? 9.865 10.172 3.376 1.00 82.00 80 CYS A N 1
ATOM 620 C CA . CYS A 1 80 ? 10.353 10.352 4.756 1.00 82.00 80 CYS A CA 1
ATOM 621 C C . CYS A 1 80 ? 10.149 9.118 5.659 1.00 82.00 80 CYS A C 1
ATOM 623 O O . CYS A 1 80 ? 11.030 8.762 6.439 1.00 82.00 80 CYS A O 1
ATOM 625 N N . ASN A 1 81 ? 9.013 8.428 5.505 1.00 87.69 81 ASN A N 1
ATOM 626 C CA . ASN A 1 81 ? 8.646 7.257 6.299 1.00 87.69 81 ASN A CA 1
ATOM 627 C C . ASN A 1 81 ? 8.435 5.981 5.470 1.00 87.69 81 ASN A C 1
ATOM 629 O O . ASN A 1 81 ? 7.613 5.150 5.853 1.00 87.69 81 ASN A O 1
ATOM 633 N N . GLY A 1 82 ? 9.176 5.799 4.372 1.00 93.62 82 GLY A N 1
ATOM 634 C CA . GLY A 1 82 ? 9.134 4.560 3.592 1.00 93.62 82 GLY A CA 1
ATOM 635 C C . GLY A 1 82 ? 9.510 4.727 2.121 1.00 93.62 82 GLY A C 1
ATOM 636 O O . GLY A 1 82 ? 10.409 5.496 1.786 1.00 93.62 82 GLY A O 1
ATOM 637 N N . TRP A 1 83 ? 8.803 4.019 1.245 1.00 95.56 83 TRP A N 1
ATOM 638 C CA . TRP A 1 83 ? 9.049 3.989 -0.195 1.00 95.56 83 TRP A CA 1
ATOM 639 C C . TRP A 1 83 ? 7.781 4.303 -0.976 1.00 95.56 83 TRP A C 1
ATOM 641 O O . TRP A 1 83 ? 6.665 4.052 -0.526 1.00 95.56 83 TRP A O 1
ATOM 651 N N . LYS A 1 84 ? 7.962 4.845 -2.173 1.00 96.00 84 LYS A N 1
ATOM 652 C CA . LYS A 1 84 ? 6.908 5.047 -3.156 1.00 96.00 84 LYS A CA 1
ATOM 653 C C . LYS A 1 84 ? 7.322 4.372 -4.455 1.00 96.00 84 LYS A C 1
ATOM 655 O O . LYS A 1 84 ? 8.410 4.628 -4.961 1.00 96.00 84 LYS A O 1
ATOM 660 N N . ILE A 1 85 ? 6.442 3.545 -5.002 1.00 96.56 85 ILE A N 1
ATOM 661 C CA . ILE A 1 85 ? 6.589 2.931 -6.319 1.00 96.56 85 ILE A CA 1
ATOM 662 C C . ILE A 1 85 ? 5.525 3.542 -7.226 1.00 96.56 85 ILE A C 1
ATOM 664 O O . ILE A 1 85 ? 4.337 3.489 -6.921 1.00 96.56 85 ILE A O 1
ATOM 668 N N . LYS A 1 86 ? 5.948 4.143 -8.334 1.00 95.69 86 LYS A N 1
ATOM 669 C CA . LYS A 1 86 ? 5.063 4.598 -9.409 1.00 95.69 86 LYS A CA 1
ATOM 670 C C . LYS A 1 86 ? 5.126 3.574 -10.530 1.00 95.69 86 LYS A C 1
ATOM 672 O O . LYS A 1 86 ? 6.180 3.427 -11.145 1.00 95.69 86 LYS A O 1
ATOM 677 N N . ILE A 1 87 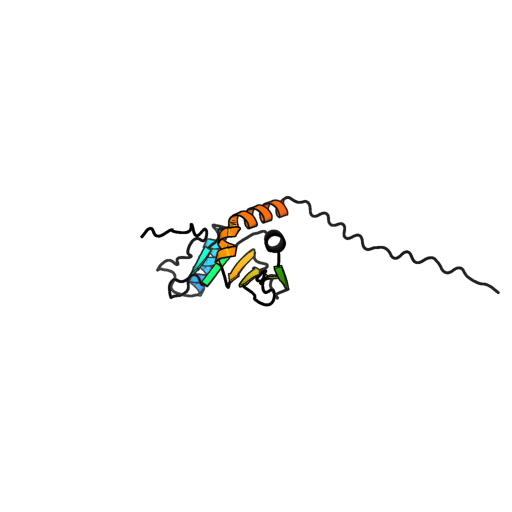? 4.023 2.878 -10.760 1.00 94.62 87 ILE A N 1
ATOM 678 C CA . ILE A 1 87 ? 3.837 1.957 -11.877 1.00 94.62 87 ILE A CA 1
ATOM 679 C C . ILE A 1 87 ? 3.373 2.797 -13.064 1.00 94.62 87 ILE A C 1
ATOM 681 O O . ILE A 1 87 ? 2.386 3.538 -12.974 1.00 94.62 87 ILE A O 1
ATOM 685 N N . LYS A 1 88 ? 4.147 2.733 -14.140 1.00 91.69 88 LYS A N 1
ATOM 686 C CA . LYS A 1 88 ? 3.938 3.509 -15.359 1.00 91.69 88 LYS A CA 1
ATOM 687 C C . LYS A 1 88 ? 3.250 2.649 -16.409 1.00 91.69 88 LYS A C 1
ATOM 689 O O . LYS A 1 88 ? 3.359 1.423 -16.375 1.00 91.69 88 LYS A O 1
ATOM 694 N N . GLU A 1 89 ? 2.561 3.299 -17.332 1.00 85.81 89 GLU A N 1
ATOM 695 C CA . GLU A 1 89 ? 2.051 2.622 -18.516 1.00 85.81 89 GLU A CA 1
ATOM 696 C C . GLU A 1 89 ? 3.214 2.100 -19.376 1.00 85.81 89 GLU A C 1
ATOM 698 O O . GLU A 1 89 ? 4.312 2.664 -19.392 1.00 85.81 89 GLU A O 1
ATOM 703 N N . VAL A 1 90 ? 3.005 0.954 -20.027 1.00 80.75 90 VAL A N 1
ATOM 704 C CA . VAL A 1 90 ? 4.052 0.301 -20.831 1.00 80.75 90 VAL A CA 1
ATOM 705 C C . VAL A 1 90 ? 4.259 1.047 -22.146 1.00 80.75 90 VAL A C 1
ATOM 707 O O . VAL A 1 90 ? 5.397 1.221 -22.575 1.00 80.75 90 VAL A O 1
ATOM 710 N N . GLU A 1 91 ? 3.165 1.493 -22.763 1.00 83.38 91 GLU A N 1
ATOM 711 C CA . GLU A 1 91 ? 3.174 2.191 -24.052 1.00 83.38 91 GLU A CA 1
ATOM 712 C C . GLU A 1 91 ? 3.542 3.676 -23.908 1.00 83.38 91 GLU A C 1
ATOM 714 O O . GLU A 1 91 ? 4.195 4.226 -24.793 1.00 83.38 91 GLU A O 1
ATOM 719 N N . ASP A 1 92 ? 3.206 4.295 -22.770 1.00 82.38 92 ASP A N 1
ATOM 720 C CA . ASP A 1 92 ? 3.593 5.664 -22.414 1.00 82.38 92 ASP A CA 1
ATOM 721 C C . ASP A 1 92 ? 4.224 5.728 -21.005 1.00 82.38 92 ASP A C 1
ATOM 723 O O . ASP A 1 92 ? 3.539 5.937 -19.997 1.00 82.38 92 ASP A O 1
ATOM 727 N N . PRO A 1 93 ? 5.557 5.585 -20.900 1.00 78.19 93 PRO A N 1
ATOM 728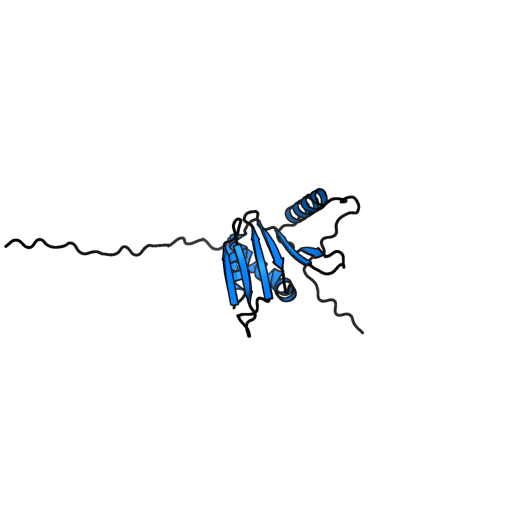 C CA . PRO A 1 93 ? 6.252 5.610 -19.618 1.00 78.19 93 PRO A CA 1
ATOM 729 C C . PRO A 1 93 ? 6.174 6.948 -18.867 1.00 78.19 93 PRO A C 1
ATOM 731 O O . PRO A 1 93 ? 6.592 6.999 -17.703 1.00 78.19 93 PRO A O 1
ATOM 734 N N . ASP A 1 94 ? 5.700 8.030 -19.485 1.00 80.62 94 ASP A N 1
ATOM 735 C CA . ASP A 1 94 ? 5.507 9.313 -18.803 1.00 80.62 94 ASP A CA 1
ATOM 736 C C . ASP A 1 94 ? 4.177 9.363 -18.037 1.00 80.62 94 ASP A C 1
ATOM 738 O O . ASP A 1 94 ? 4.054 10.102 -17.051 1.00 80.62 94 ASP A O 1
ATOM 742 N N . THR A 1 95 ? 3.234 8.484 -18.380 1.00 84.69 95 THR A N 1
ATOM 743 C CA . THR A 1 95 ? 1.948 8.346 -17.699 1.00 84.69 95 THR A CA 1
ATOM 744 C C . THR A 1 95 ? 2.056 7.416 -16.483 1.00 84.69 95 THR A C 1
ATOM 746 O O . THR A 1 95 ? 2.351 6.221 -16.571 1.00 84.69 95 THR A O 1
ATOM 749 N N . VAL A 1 96 ? 1.818 7.974 -15.288 1.00 83.56 96 VAL A N 1
ATOM 750 C CA . VAL A 1 96 ? 1.747 7.209 -14.030 1.00 83.56 96 VAL A CA 1
ATOM 751 C C . VAL A 1 96 ? 0.328 6.700 -13.832 1.00 83.56 96 VAL A C 1
ATOM 753 O O . VAL A 1 96 ? -0.582 7.483 -13.566 1.00 83.56 96 VAL A O 1
ATOM 756 N N . MET A 1 97 ? 0.168 5.381 -13.876 1.00 89.69 97 MET A N 1
ATOM 757 C CA . MET A 1 97 ? -1.129 4.728 -13.714 1.00 89.69 97 MET A CA 1
ATOM 758 C C . MET A 1 97 ? -1.441 4.459 -12.250 1.00 89.69 97 MET A C 1
ATOM 760 O O . MET A 1 97 ? -2.518 4.801 -11.763 1.00 89.69 97 MET A O 1
ATOM 764 N N . THR A 1 98 ? -0.482 3.897 -11.520 1.00 94.94 98 THR A N 1
ATOM 765 C CA . THR A 1 98 ? -0.709 3.427 -10.153 1.00 94.94 98 THR A CA 1
ATOM 766 C C . THR A 1 98 ? 0.443 3.860 -9.262 1.00 94.94 98 THR A C 1
ATOM 768 O O . THR A 1 98 ? 1.614 3.736 -9.613 1.00 94.94 98 THR A O 1
ATOM 771 N N . THR A 1 99 ? 0.126 4.375 -8.079 1.00 96.88 99 THR A N 1
ATOM 772 C CA . THR A 1 99 ? 1.114 4.715 -7.054 1.00 96.88 99 THR A CA 1
ATOM 773 C C . THR A 1 99 ? 0.926 3.814 -5.847 1.00 96.88 99 THR A C 1
ATOM 775 O O . THR A 1 99 ? -0.145 3.799 -5.246 1.00 96.88 99 THR A O 1
ATOM 778 N N . VAL A 1 100 ? 1.988 3.116 -5.455 1.00 97.62 100 VAL A N 1
ATOM 779 C CA . VAL A 1 100 ? 2.054 2.319 -4.232 1.00 97.62 100 VAL A CA 1
ATOM 780 C C . VAL A 1 100 ? 2.934 3.045 -3.224 1.00 97.62 100 VAL A C 1
ATOM 782 O O . VAL A 1 100 ? 4.131 3.219 -3.441 1.00 97.62 100 VAL A O 1
ATOM 785 N N . ASN A 1 101 ? 2.355 3.471 -2.108 1.00 97.00 101 ASN A N 1
ATOM 786 C CA . ASN A 1 101 ? 3.096 3.985 -0.963 1.00 97.00 101 ASN A CA 1
ATOM 787 C C . ASN A 1 101 ? 3.258 2.868 0.064 1.00 97.00 101 ASN A C 1
ATOM 789 O O . ASN A 1 101 ? 2.280 2.250 0.477 1.00 97.00 101 ASN A O 1
ATOM 793 N N . MET A 1 102 ? 4.488 2.638 0.498 1.00 96.62 102 MET A N 1
ATOM 794 C CA . MET A 1 102 ? 4.846 1.626 1.480 1.00 96.62 102 MET A CA 1
ATOM 795 C C . MET A 1 102 ? 5.493 2.307 2.667 1.00 96.62 102 MET A C 1
ATOM 797 O O . MET A 1 102 ? 6.558 2.906 2.542 1.00 96.62 102 MET A O 1
ATOM 801 N N . TYR A 1 103 ? 4.854 2.229 3.822 1.00 94.75 103 TYR A N 1
ATOM 802 C CA . TYR A 1 103 ? 5.316 2.883 5.032 1.00 94.75 103 TYR A CA 1
ATOM 803 C C . TYR A 1 103 ? 6.131 1.917 5.893 1.00 94.75 103 TYR A C 1
ATOM 805 O O . TYR A 1 103 ? 5.864 0.718 5.942 1.00 94.75 103 TYR A O 1
ATOM 813 N N . LYS A 1 104 ? 7.104 2.448 6.640 1.00 90.31 104 LYS A N 1
ATOM 814 C CA . LYS A 1 104 ? 7.962 1.669 7.555 1.00 90.31 104 LYS A CA 1
ATOM 815 C C . LYS A 1 104 ? 7.179 0.898 8.622 1.00 90.31 104 LYS A C 1
ATOM 817 O O . LYS A 1 104 ? 7.677 -0.090 9.141 1.00 90.31 104 LYS A O 1
ATOM 822 N N . ASN A 1 105 ? 5.964 1.338 8.945 1.00 91.88 105 ASN A N 1
ATOM 823 C CA . ASN A 1 105 ? 5.068 0.643 9.870 1.00 91.88 105 ASN A CA 1
ATOM 824 C C . ASN A 1 105 ? 4.333 -0.556 9.231 1.00 91.88 105 ASN A C 1
ATOM 826 O O . ASN A 1 105 ? 3.420 -1.089 9.857 1.00 91.88 105 ASN A O 1
ATOM 830 N N . GLY A 1 106 ? 4.661 -0.918 7.987 1.00 94.69 106 GLY A N 1
ATOM 831 C CA . GLY A 1 106 ? 4.056 -2.037 7.271 1.00 94.69 106 GLY A CA 1
ATOM 832 C C . GLY A 1 106 ? 2.791 -1.697 6.487 1.00 94.69 106 GLY A C 1
ATOM 833 O O . GLY A 1 106 ? 2.245 -2.559 5.806 1.00 94.69 106 GLY A O 1
ATOM 834 N N . THR A 1 107 ? 2.285 -0.462 6.567 1.00 96.50 107 THR A N 1
ATOM 835 C CA . THR A 1 107 ? 1.099 -0.069 5.791 1.00 96.50 107 THR A CA 1
ATOM 836 C C . THR A 1 107 ? 1.468 0.070 4.318 1.00 96.50 107 THR A C 1
ATOM 838 O O . THR A 1 107 ? 2.403 0.799 3.985 1.00 96.50 107 THR A O 1
ATOM 841 N N . VAL A 1 108 ? 0.707 -0.573 3.436 1.00 97.38 108 VAL A N 1
ATOM 842 C CA . VAL A 1 108 ? 0.832 -0.437 1.981 1.00 97.38 108 VAL A CA 1
ATOM 843 C C . VAL A 1 108 ? -0.461 0.148 1.435 1.00 97.38 108 VAL A C 1
ATOM 845 O O . VAL A 1 108 ? -1.536 -0.374 1.709 1.00 97.38 108 VAL A O 1
ATOM 848 N N . MET A 1 109 ? -0.362 1.245 0.687 1.00 96.88 109 MET A N 1
ATOM 849 C CA . MET A 1 109 ? -1.501 1.977 0.135 1.00 96.88 109 MET A CA 1
ATOM 850 C C . MET A 1 109 ? -1.334 2.165 -1.371 1.00 96.88 109 MET A C 1
ATOM 852 O O . MET A 1 109 ? -0.315 2.692 -1.814 1.00 96.88 109 MET A O 1
ATOM 856 N N . VAL A 1 110 ? -2.352 1.790 -2.142 1.00 97.62 110 VAL A N 1
ATOM 857 C CA . VAL A 1 110 ? -2.355 1.828 -3.611 1.00 97.62 110 VAL A CA 1
ATOM 858 C C . VAL A 1 110 ? -3.392 2.830 -4.100 1.00 97.62 110 VAL A C 1
ATOM 860 O O . VAL A 1 110 ? -4.535 2.803 -3.648 1.00 97.62 110 VAL A O 1
ATOM 863 N N . GLN A 1 111 ? -2.996 3.725 -5.002 1.00 96.00 111 GLN A N 1
ATOM 864 C CA . GLN A 1 111 ? -3.817 4.831 -5.508 1.00 96.00 111 GLN A CA 1
ATOM 865 C C . GLN A 1 111 ? -3.668 4.984 -7.027 1.00 96.00 111 GLN A C 1
ATOM 867 O O . GLN A 1 111 ? -2.636 4.607 -7.582 1.00 96.00 111 GLN A O 1
ATOM 872 N N . GLY A 1 112 ? -4.656 5.599 -7.682 1.00 94.06 112 GLY A N 1
ATOM 873 C CA . GLY A 1 112 ? -4.690 5.779 -9.138 1.00 94.06 112 GLY A CA 1
ATOM 874 C C . GLY A 1 112 ? -5.555 4.711 -9.801 1.00 94.06 112 GLY A C 1
ATOM 875 O O . GLY A 1 112 ? -6.636 4.411 -9.305 1.00 94.06 112 GLY A O 1
ATOM 876 N N . ASN A 1 113 ? -5.082 4.123 -10.896 1.00 92.69 113 ASN A N 1
ATOM 877 C CA . ASN A 1 113 ? -5.720 2.968 -11.512 1.00 92.69 113 ASN A CA 1
ATOM 878 C C . ASN A 1 113 ? -5.487 1.721 -10.643 1.00 92.69 113 ASN A C 1
ATOM 880 O O . ASN A 1 113 ? -4.367 1.219 -10.541 1.00 92.69 113 ASN A O 1
ATOM 884 N N . LEU A 1 114 ? -6.539 1.259 -9.971 1.00 93.56 114 LEU A N 1
ATOM 885 C CA . LEU A 1 114 ? -6.459 0.183 -8.979 1.00 93.56 114 LEU A CA 1
ATOM 886 C C . LEU A 1 114 ? -6.626 -1.207 -9.599 1.00 93.56 114 LEU A C 1
ATOM 888 O O . LEU A 1 114 ? -6.092 -2.172 -9.059 1.00 93.56 114 LEU A O 1
ATOM 892 N N . THR A 1 115 ? -7.319 -1.300 -10.736 1.00 91.25 115 THR A N 1
ATOM 893 C CA . THR A 1 115 ? -7.742 -2.570 -11.340 1.00 91.25 115 THR A CA 1
ATOM 894 C C . THR A 1 115 ? -6.580 -3.524 -11.626 1.00 91.25 115 THR A C 1
ATOM 896 O O . THR A 1 115 ? -6.681 -4.680 -11.224 1.00 91.25 115 THR A O 1
ATOM 899 N N . PRO A 1 116 ? -5.459 -3.097 -12.249 1.00 91.75 116 PRO A N 1
ATOM 900 C CA . PRO A 1 116 ? -4.347 -4.013 -12.509 1.00 91.75 116 PRO A CA 1
ATOM 901 C C . PRO A 1 116 ? -3.738 -4.559 -11.215 1.00 91.75 116 PRO A C 1
ATOM 903 O O . PRO A 1 116 ? -3.463 -5.747 -11.104 1.00 91.75 116 PRO A O 1
ATOM 906 N N . PHE A 1 117 ? -3.599 -3.699 -10.203 1.00 94.56 117 PHE A N 1
ATOM 907 C CA . PHE A 1 117 ? -3.040 -4.106 -8.919 1.00 94.56 117 PHE A CA 1
ATOM 908 C C . PHE A 1 117 ? -3.938 -5.094 -8.181 1.00 94.56 117 PHE A C 1
ATOM 910 O O . PHE A 1 117 ? -3.434 -6.030 -7.569 1.00 94.56 117 PHE A O 1
ATOM 917 N N . GLU A 1 118 ? -5.251 -4.883 -8.224 1.00 94.31 118 GLU A N 1
ATOM 918 C CA . GLU A 1 118 ? -6.213 -5.786 -7.601 1.00 94.31 118 GLU A CA 1
ATOM 919 C C . GLU A 1 118 ? -6.222 -7.167 -8.266 1.00 94.31 118 GLU A C 1
ATOM 921 O O . GLU A 1 118 ? -6.224 -8.167 -7.558 1.00 94.31 118 GLU A O 1
ATOM 926 N N . LEU A 1 119 ? -6.162 -7.228 -9.601 1.00 93.75 119 LEU A N 1
ATOM 927 C CA . LEU A 1 119 ? -6.104 -8.494 -10.343 1.00 93.75 119 LEU A CA 1
ATOM 928 C C . LEU A 1 119 ? -4.823 -9.290 -10.060 1.00 93.75 119 LEU A C 1
ATOM 930 O O . LEU A 1 119 ? -4.858 -10.517 -10.004 1.00 93.75 119 LEU A O 1
ATOM 934 N N . ASP A 1 120 ? -3.705 -8.594 -9.858 1.00 95.25 120 ASP A N 1
ATOM 935 C CA . ASP A 1 120 ? -2.397 -9.212 -9.639 1.00 95.25 120 ASP A CA 1
ATOM 936 C C . ASP A 1 120 ? -2.075 -9.458 -8.153 1.00 95.25 120 ASP A C 1
ATOM 938 O O . ASP A 1 120 ? -0.987 -9.947 -7.830 1.00 95.25 120 ASP A O 1
ATOM 942 N N . PHE A 1 121 ? -2.977 -9.121 -7.221 1.00 96.25 121 PHE A N 1
ATOM 943 C CA . PHE A 1 121 ? -2.649 -9.080 -5.794 1.00 96.25 121 PHE A CA 1
ATOM 944 C C . PHE A 1 121 ? -2.183 -10.432 -5.237 1.00 96.25 121 PHE A C 1
ATOM 946 O O . PHE A 1 121 ? -1.124 -10.465 -4.601 1.00 96.25 121 PHE A O 1
ATOM 953 N N . LEU A 1 122 ? -2.879 -11.551 -5.500 1.00 95.19 122 LEU A N 1
ATOM 954 C CA . LEU A 1 122 ? -2.407 -12.878 -5.055 1.00 95.19 122 LEU A CA 1
ATOM 955 C C . LEU A 1 122 ? -1.036 -13.240 -5.621 1.00 95.19 122 LEU A C 1
ATOM 957 O O . LEU A 1 122 ? -0.212 -13.797 -4.899 1.00 95.19 122 LEU A O 1
ATOM 961 N N . LEU A 1 123 ? -0.779 -12.915 -6.889 1.00 95.88 123 LEU A N 1
ATOM 962 C CA . LEU A 1 123 ? 0.487 -13.236 -7.541 1.00 95.88 123 LEU A CA 1
ATOM 963 C C . LEU A 1 123 ? 1.641 -12.439 -6.919 1.00 95.88 123 LEU A C 1
ATOM 965 O O . LEU A 1 123 ? 2.703 -12.987 -6.625 1.00 95.88 123 LEU A O 1
ATOM 969 N N . ILE A 1 124 ? 1.427 -11.148 -6.663 1.00 96.56 124 ILE A N 1
ATOM 970 C CA . ILE A 1 124 ? 2.403 -10.298 -5.972 1.00 96.56 124 ILE A CA 1
ATOM 971 C C . ILE A 1 124 ? 2.616 -10.794 -4.536 1.00 96.56 124 ILE A C 1
ATOM 973 O O . ILE A 1 124 ? 3.754 -10.836 -4.064 1.00 96.56 124 ILE A O 1
ATOM 977 N N . LYS A 1 125 ? 1.542 -11.193 -3.846 1.00 95.81 125 LYS A N 1
ATOM 978 C CA . LYS A 1 125 ? 1.602 -11.736 -2.485 1.00 95.81 125 LYS A CA 1
ATOM 979 C C . LYS A 1 125 ? 2.429 -13.017 -2.422 1.00 95.81 125 LYS A C 1
ATOM 981 O O . LYS A 1 125 ? 3.288 -13.136 -1.553 1.00 95.81 125 LYS A O 1
ATOM 986 N N . GLU A 1 126 ? 2.209 -13.947 -3.346 1.00 95.00 126 GLU A N 1
ATOM 987 C CA . GLU A 1 126 ? 2.988 -15.184 -3.442 1.00 95.00 126 GLU A CA 1
ATOM 988 C C . GLU A 1 126 ? 4.477 -14.881 -3.664 1.00 95.00 126 GLU A C 1
ATOM 990 O O . GLU A 1 126 ? 5.330 -15.409 -2.950 1.00 95.00 126 GLU A O 1
ATOM 995 N N . ARG A 1 127 ? 4.803 -13.951 -4.571 1.00 95.25 127 ARG A N 1
ATOM 996 C CA . ARG A 1 127 ? 6.190 -13.497 -4.773 1.00 95.25 127 ARG A CA 1
ATOM 997 C C . ARG A 1 127 ? 6.789 -12.897 -3.503 1.00 95.25 127 ARG A C 1
ATOM 999 O O . ARG A 1 127 ? 7.904 -13.247 -3.137 1.00 95.25 127 ARG A O 1
ATOM 1006 N N . ALA A 1 128 ? 6.054 -12.047 -2.787 1.00 94.56 128 ALA A N 1
ATOM 1007 C CA . ALA A 1 128 ? 6.529 -11.471 -1.527 1.00 94.56 128 ALA A CA 1
ATOM 1008 C C . ALA A 1 128 ? 6.830 -12.553 -0.469 1.00 94.56 128 ALA A C 1
ATOM 1010 O O . ALA A 1 128 ? 7.783 -12.427 0.299 1.00 94.56 128 ALA A O 1
ATOM 1011 N N . GLN A 1 129 ? 6.069 -13.649 -0.452 1.00 92.56 129 GLN A N 1
ATOM 1012 C CA . GLN A 1 129 ? 6.334 -14.797 0.422 1.00 92.56 129 GLN A CA 1
ATOM 1013 C C . GLN A 1 129 ? 7.566 -15.609 -0.014 1.00 92.56 129 GLN A C 1
ATOM 1015 O O . GLN A 1 129 ? 8.265 -16.170 0.833 1.00 92.56 129 GLN A O 1
ATOM 1020 N N . GLN A 1 130 ? 7.876 -15.652 -1.310 1.00 90.62 130 GLN A N 1
ATOM 1021 C CA . GLN A 1 130 ? 9.100 -16.279 -1.819 1.00 90.62 130 GLN A CA 1
ATOM 1022 C C . GLN A 1 130 ? 10.342 -15.446 -1.474 1.00 90.62 130 GLN A C 1
ATOM 1024 O O . GLN A 1 130 ? 11.324 -16.003 -0.989 1.00 90.62 130 GLN A O 1
ATOM 1029 N N . GLU A 1 131 ? 10.266 -14.118 -1.611 1.00 84.56 131 GLU A N 1
ATOM 1030 C CA . GLU A 1 131 ? 11.336 -13.181 -1.219 1.00 84.56 131 GLU A CA 1
ATOM 1031 C C . GLU A 1 131 ? 11.689 -13.297 0.273 1.00 84.56 131 GLU A C 1
ATOM 1033 O O . GLU A 1 131 ? 12.851 -13.184 0.652 1.00 84.56 131 GLU A O 1
ATOM 1038 N N . LYS A 1 132 ? 10.705 -13.598 1.135 1.00 74.19 132 LYS A N 1
ATOM 1039 C CA . LYS A 1 132 ? 10.937 -13.917 2.557 1.00 74.19 132 LYS A CA 1
ATOM 1040 C C . LYS A 1 132 ? 11.855 -15.121 2.760 1.00 74.19 132 LYS A C 1
ATOM 1042 O O . LYS A 1 132 ? 12.611 -15.171 3.726 1.00 74.19 132 LYS A O 1
ATOM 1047 N N . SER A 1 133 ? 11.698 -16.127 1.908 1.00 65.69 133 SER A N 1
ATOM 1048 C CA . SER A 1 133 ? 12.334 -17.435 2.066 1.00 65.69 133 SER A CA 1
ATOM 1049 C C . SER A 1 133 ? 13.718 -17.487 1.414 1.00 65.69 133 SER A C 1
ATOM 1051 O O . SER A 1 133 ? 14.472 -18.428 1.662 1.00 65.69 133 SER A O 1
ATOM 1053 N N . ALA A 1 134 ? 14.061 -16.487 0.598 1.00 58.66 134 ALA A N 1
ATOM 1054 C CA . ALA A 1 134 ? 15.378 -16.355 0.005 1.00 58.66 134 ALA A CA 1
ATOM 1055 C C . ALA A 1 134 ? 16.389 -15.877 1.068 1.00 58.66 134 ALA A C 1
ATOM 1057 O O . ALA A 1 134 ? 16.175 -14.840 1.7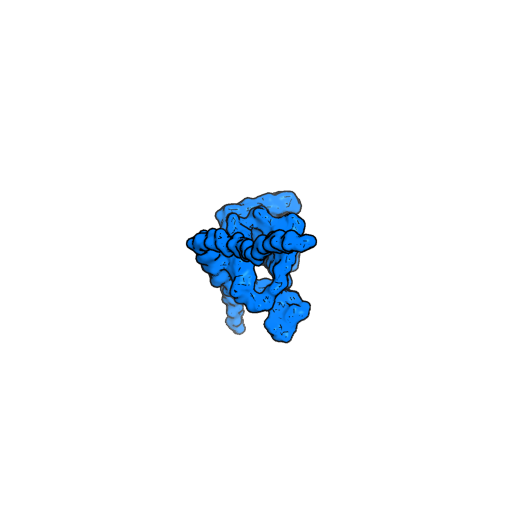04 1.00 58.66 134 ALA A O 1
ATOM 1058 N N . PRO A 1 135 ? 17.510 -16.590 1.278 1.00 47.66 135 PRO A N 1
ATOM 1059 C CA . PRO A 1 135 ? 18.611 -16.065 2.069 1.00 47.66 135 PRO A CA 1
ATOM 1060 C C . PRO A 1 135 ? 19.113 -14.784 1.402 1.00 47.66 135 PRO A C 1
ATOM 1062 O O . PRO A 1 135 ? 19.456 -14.781 0.220 1.00 47.66 135 PRO A O 1
ATOM 1065 N N . THR A 1 136 ? 19.145 -13.680 2.142 1.00 47.06 136 THR A N 1
ATOM 1066 C CA . THR A 1 136 ? 19.813 -12.463 1.682 1.00 47.06 136 THR A CA 1
ATOM 1067 C C . THR A 1 136 ? 21.319 -12.728 1.680 1.00 47.06 136 THR A C 1
ATOM 1069 O O . THR A 1 136 ? 21.986 -12.525 2.694 1.00 47.06 136 THR A O 1
ATOM 1072 N N . ASP A 1 137 ? 21.861 -13.210 0.560 1.00 42.91 137 ASP A N 1
ATOM 1073 C CA . ASP A 1 137 ? 23.304 -13.238 0.320 1.00 42.91 137 ASP A CA 1
ATOM 1074 C C . ASP A 1 137 ? 23.797 -11.792 0.197 1.00 42.91 137 ASP A C 1
ATOM 1076 O O . ASP A 1 137 ? 23.867 -11.191 -0.875 1.00 42.91 137 ASP A O 1
ATOM 1080 N N . ASN A 1 138 ? 24.129 -11.203 1.344 1.00 45.03 138 ASN A N 1
ATOM 1081 C CA . ASN A 1 138 ? 24.912 -9.982 1.428 1.00 45.03 138 ASN A CA 1
ATOM 1082 C C . ASN A 1 138 ? 26.352 -10.283 0.990 1.00 45.03 138 ASN A C 1
ATOM 1084 O O . ASN A 1 138 ? 27.247 -10.378 1.822 1.00 45.03 138 ASN A O 1
ATOM 1088 N N . ASN A 1 139 ? 26.591 -10.388 -0.316 1.00 41.47 139 ASN A N 1
ATOM 1089 C CA . ASN A 1 139 ? 27.922 -10.207 -0.892 1.00 41.47 139 ASN A CA 1
ATOM 1090 C C . ASN A 1 139 ? 27.968 -8.866 -1.621 1.00 41.47 139 ASN A C 1
ATOM 1092 O O . ASN A 1 139 ? 27.999 -8.785 -2.847 1.00 41.47 139 ASN A O 1
ATOM 1096 N N . HIS A 1 140 ? 27.997 -7.787 -0.838 1.00 39.56 140 HIS A N 1
ATOM 1097 C CA . HIS A 1 140 ? 28.570 -6.537 -1.316 1.00 39.56 140 HIS A CA 1
ATOM 1098 C C . HIS A 1 140 ? 30.074 -6.569 -1.017 1.00 39.56 140 HIS A C 1
ATOM 1100 O O . HIS A 1 140 ? 30.561 -5.949 -0.076 1.00 39.56 140 HIS A O 1
ATOM 1106 N N . THR A 1 141 ? 30.810 -7.355 -1.803 1.00 37.81 141 THR A N 1
ATOM 1107 C CA . THR A 1 141 ? 32.265 -7.237 -1.890 1.00 37.81 141 THR A CA 1
ATOM 1108 C C . THR A 1 141 ? 32.555 -5.947 -2.653 1.00 37.81 141 THR A C 1
ATOM 1110 O O . THR A 1 141 ? 32.331 -5.858 -3.860 1.00 37.81 141 THR A O 1
ATOM 1113 N N . LEU A 1 142 ? 32.981 -4.915 -1.926 1.00 43.84 142 L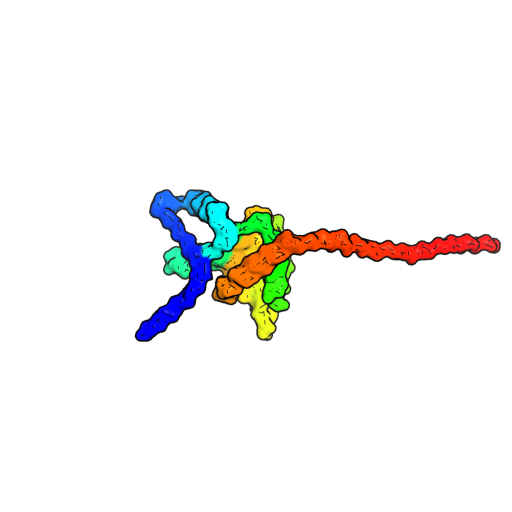EU A N 1
ATOM 1114 C CA . LEU A 1 142 ? 33.668 -3.761 -2.500 1.00 43.84 142 LEU A CA 1
ATOM 1115 C C . LEU A 1 142 ? 34.873 -4.275 -3.307 1.00 43.84 142 LEU A C 1
ATOM 1117 O O . LEU A 1 142 ? 35.616 -5.102 -2.778 1.00 43.84 142 LEU A O 1
ATOM 1121 N N . PRO A 1 143 ? 35.103 -3.823 -4.552 1.00 45.91 143 PRO A N 1
ATOM 1122 C CA . PRO A 1 143 ? 36.358 -4.113 -5.222 1.00 45.91 143 PRO A CA 1
ATOM 1123 C C . PRO A 1 143 ? 37.463 -3.348 -4.487 1.00 45.91 143 PRO A C 1
ATOM 1125 O O . PRO A 1 143 ? 37.491 -2.116 -4.497 1.00 45.91 143 PRO A O 1
ATOM 1128 N N . GLU A 1 144 ? 38.348 -4.078 -3.810 1.00 45.31 144 GLU A N 1
ATOM 1129 C CA . GLU A 1 144 ? 39.607 -3.529 -3.324 1.00 45.31 144 GLU A CA 1
ATOM 1130 C C . GLU A 1 144 ? 40.431 -3.092 -4.540 1.00 45.31 144 GLU A C 1
ATOM 1132 O O . GLU A 1 144 ? 40.831 -3.896 -5.382 1.00 45.31 144 GLU A O 1
ATOM 1137 N N . THR A 1 145 ? 40.620 -1.780 -4.660 1.00 43.12 145 THR A N 1
ATOM 1138 C CA . THR A 1 145 ? 41.497 -1.162 -5.649 1.00 43.12 145 THR A CA 1
ATOM 1139 C C . THR A 1 145 ? 42.941 -1.519 -5.310 1.00 43.12 145 THR A C 1
ATOM 1141 O O . THR A 1 145 ? 43.575 -0.879 -4.469 1.00 43.12 145 THR A O 1
ATOM 1144 N N . ASP A 1 146 ? 43.445 -2.548 -5.981 1.00 43.78 146 ASP A N 1
ATOM 1145 C CA . ASP A 1 146 ? 44.842 -2.963 -5.989 1.00 43.78 146 ASP A CA 1
ATOM 1146 C C . ASP A 1 146 ? 45.710 -1.797 -6.502 1.00 43.78 146 ASP A C 1
ATOM 1148 O O . ASP A 1 146 ? 45.747 -1.480 -7.693 1.00 43.78 146 ASP A O 1
ATOM 1152 N N . THR A 1 147 ? 46.333 -1.070 -5.574 1.00 56.81 147 THR A N 1
ATOM 1153 C CA . THR A 1 147 ? 47.291 -0.005 -5.891 1.00 56.81 147 THR A CA 1
ATOM 1154 C C . THR A 1 147 ? 48.692 -0.584 -5.698 1.00 56.81 147 THR A C 1
ATOM 1156 O O . THR A 1 147 ? 49.055 -0.888 -4.560 1.00 56.81 147 THR A O 1
ATOM 1159 N N . PRO A 1 148 ? 49.505 -0.747 -6.758 1.00 59.72 148 PRO A N 1
ATOM 1160 C CA . PRO A 1 148 ? 50.842 -1.308 -6.616 1.00 59.72 148 PRO A CA 1
ATOM 1161 C C . PRO A 1 148 ? 51.787 -0.321 -5.901 1.00 59.72 148 PRO A C 1
ATOM 1163 O O . PRO A 1 148 ? 51.669 0.895 -6.086 1.00 59.72 148 PRO A O 1
ATOM 1166 N N . PRO A 1 149 ? 52.748 -0.809 -5.091 1.00 50.75 149 PRO A N 1
ATOM 1167 C CA . PRO A 1 149 ? 53.650 0.049 -4.336 1.00 50.75 149 PRO A CA 1
ATOM 1168 C C . PRO A 1 149 ? 54.669 0.743 -5.249 1.00 50.75 149 PRO A C 1
ATOM 1170 O O . PRO A 1 149 ? 55.358 0.114 -6.054 1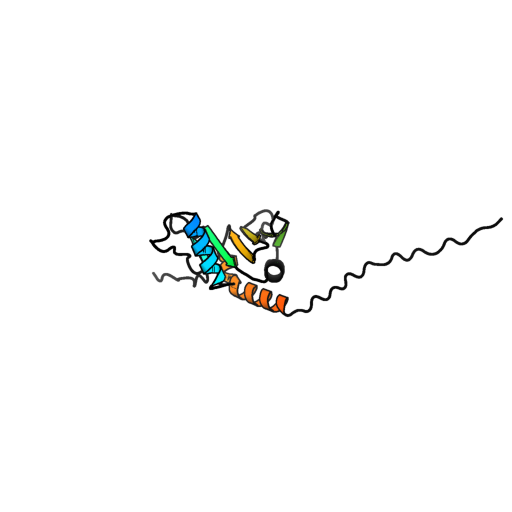.00 50.75 149 PRO A O 1
ATOM 1173 N N . LEU A 1 1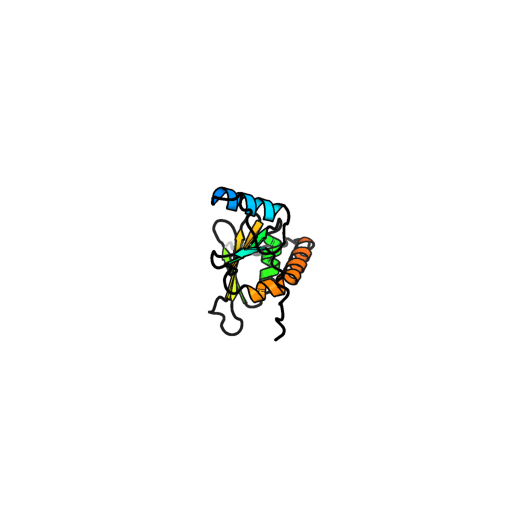50 ? 54.787 2.059 -5.068 1.00 49.28 150 LEU A N 1
ATOM 1174 C CA . LEU A 1 150 ? 55.782 2.921 -5.697 1.00 49.28 150 LEU A CA 1
ATOM 1175 C C . LEU A 1 150 ? 57.192 2.485 -5.249 1.00 49.28 150 LEU A C 1
ATOM 1177 O O . LEU A 1 150 ? 57.572 2.671 -4.091 1.00 49.28 150 LEU A O 1
ATOM 1181 N N . GLN A 1 151 ? 57.970 1.887 -6.154 1.00 51.75 151 GLN A N 1
ATOM 1182 C CA . GLN A 1 151 ? 59.386 1.607 -5.920 1.00 51.75 151 GLN A CA 1
ATOM 1183 C C . GLN A 1 151 ? 60.189 2.910 -5.874 1.00 51.75 151 GLN A C 1
ATOM 1185 O O . GLN A 1 151 ? 60.082 3.774 -6.743 1.00 51.75 151 GLN A O 1
ATOM 1190 N N . ALA A 1 152 ? 61.015 3.015 -4.836 1.00 50.81 152 ALA A N 1
ATOM 1191 C CA . ALA A 1 152 ? 61.974 4.080 -4.625 1.00 50.81 152 ALA A CA 1
ATOM 1192 C C . ALA A 1 152 ? 62.999 4.147 -5.769 1.00 50.81 152 ALA A C 1
ATOM 1194 O O . ALA A 1 152 ? 63.733 3.188 -6.006 1.00 50.81 152 ALA A O 1
ATOM 1195 N N . ALA A 1 153 ? 63.111 5.308 -6.413 1.00 53.12 153 ALA A N 1
ATOM 1196 C CA . ALA A 1 153 ? 64.258 5.648 -7.243 1.00 53.12 153 ALA A CA 1
ATOM 1197 C C . ALA A 1 153 ? 65.244 6.478 -6.408 1.00 53.12 153 ALA A C 1
ATOM 1199 O O . ALA A 1 153 ? 64.983 7.630 -6.067 1.00 53.12 153 ALA A O 1
ATOM 1200 N N . ARG A 1 154 ? 66.374 5.856 -6.056 1.00 42.97 154 ARG A N 1
ATOM 1201 C CA . ARG A 1 154 ? 67.613 6.537 -5.673 1.00 42.97 154 ARG A CA 1
ATOM 1202 C C . ARG A 1 154 ? 68.457 6.723 -6.935 1.00 42.97 154 ARG A C 1
ATOM 1204 O O . ARG A 1 154 ? 68.886 5.719 -7.498 1.00 42.97 154 ARG A O 1
ATOM 1211 N N . CYS A 1 155 ? 68.743 7.969 -7.292 1.00 44.47 155 CYS A N 1
ATOM 1212 C CA . CYS A 1 155 ? 69.999 8.415 -7.897 1.00 44.47 155 CYS A CA 1
ATOM 1213 C C . CYS A 1 155 ? 70.318 9.786 -7.303 1.00 44.47 155 CYS A C 1
ATOM 1215 O O . CYS A 1 155 ? 69.382 10.614 -7.246 1.00 44.47 155 CYS A O 1
#